Protein AF-A0A0F9M6M3-F1 (afdb_monomer)

Structure (mmCIF, N/CA/C/O backbone):
data_AF-A0A0F9M6M3-F1
#
_entry.id   AF-A0A0F9M6M3-F1
#
loop_
_atom_site.group_PDB
_atom_site.id
_atom_site.type_symbol
_atom_site.label_atom_id
_atom_site.label_alt_id
_atom_site.label_comp_id
_atom_site.label_asym_id
_atom_site.label_entity_id
_atom_site.label_seq_id
_atom_site.pdbx_PDB_ins_code
_atom_site.Cartn_x
_atom_site.Cartn_y
_atom_site.Cartn_z
_atom_site.occupancy
_atom_site.B_iso_or_equiv
_atom_site.auth_seq_id
_atom_site.auth_comp_id
_atom_site.auth_asym_id
_atom_site.auth_atom_id
_atom_site.pdbx_PDB_model_num
ATOM 1 N N . MET A 1 1 ? 10.890 -8.773 -10.281 1.00 64.44 1 MET A N 1
ATOM 2 C CA . MET A 1 1 ? 10.485 -8.316 -8.939 1.00 64.44 1 MET A CA 1
ATOM 3 C C . MET A 1 1 ? 8.984 -8.488 -8.856 1.00 64.44 1 MET A C 1
ATOM 5 O O . MET A 1 1 ? 8.316 -8.132 -9.817 1.00 64.44 1 MET A O 1
ATOM 9 N N . ASP A 1 2 ? 8.474 -9.119 -7.801 1.00 87.69 2 ASP A N 1
ATOM 10 C CA . ASP A 1 2 ? 7.029 -9.264 -7.606 1.00 87.69 2 ASP A CA 1
ATOM 11 C C . ASP A 1 2 ? 6.498 -8.036 -6.853 1.00 87.69 2 ASP A C 1
ATOM 13 O O . ASP A 1 2 ? 6.863 -7.815 -5.696 1.00 87.69 2 ASP A O 1
ATOM 17 N N . ILE A 1 3 ? 5.675 -7.229 -7.530 1.00 90.38 3 ILE A N 1
ATOM 18 C CA . ILE A 1 3 ? 5.107 -5.981 -6.998 1.00 90.38 3 ILE A CA 1
ATOM 19 C C . ILE A 1 3 ? 4.215 -6.279 -5.790 1.00 90.38 3 ILE A C 1
ATOM 21 O O . ILE A 1 3 ? 4.273 -5.563 -4.792 1.00 90.38 3 ILE A O 1
ATOM 25 N N . TYR A 1 4 ? 3.437 -7.363 -5.832 1.00 92.38 4 TYR A N 1
ATOM 26 C CA . TYR A 1 4 ? 2.542 -7.716 -4.733 1.00 92.38 4 TYR A CA 1
ATOM 27 C C . TYR A 1 4 ? 3.322 -8.197 -3.508 1.00 92.38 4 TYR A C 1
ATOM 29 O O . TYR A 1 4 ? 3.027 -7.774 -2.392 1.00 92.38 4 TYR A O 1
ATOM 37 N N . GLY A 1 5 ? 4.368 -9.005 -3.704 1.00 93.31 5 GLY A N 1
ATOM 38 C CA . GLY A 1 5 ? 5.276 -9.402 -2.629 1.00 93.31 5 GLY A CA 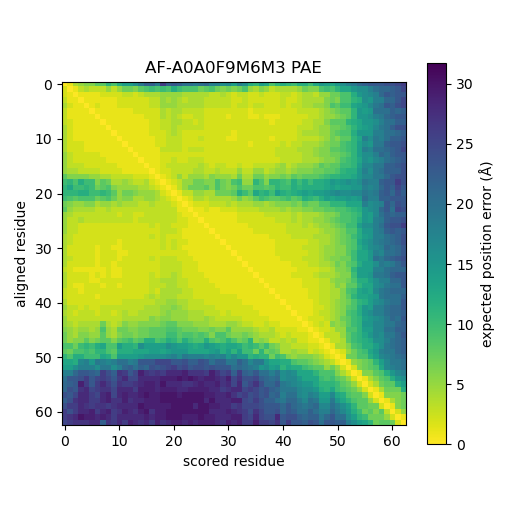1
ATOM 39 C C . GLY A 1 5 ? 6.030 -8.224 -1.997 1.00 93.31 5 GLY A C 1
ATOM 40 O O . GLY A 1 5 ? 6.196 -8.185 -0.776 1.00 93.31 5 GLY A O 1
ATOM 41 N N . ALA A 1 6 ? 6.462 -7.241 -2.794 1.00 93.44 6 ALA A N 1
ATOM 42 C CA . ALA A 1 6 ? 7.092 -6.019 -2.285 1.00 93.44 6 ALA A CA 1
ATOM 43 C C . ALA A 1 6 ? 6.098 -5.155 -1.491 1.00 93.44 6 ALA A C 1
ATOM 45 O O . ALA A 1 6 ? 6.386 -4.762 -0.358 1.00 93.44 6 ALA A O 1
ATOM 46 N N . ALA A 1 7 ? 4.893 -4.95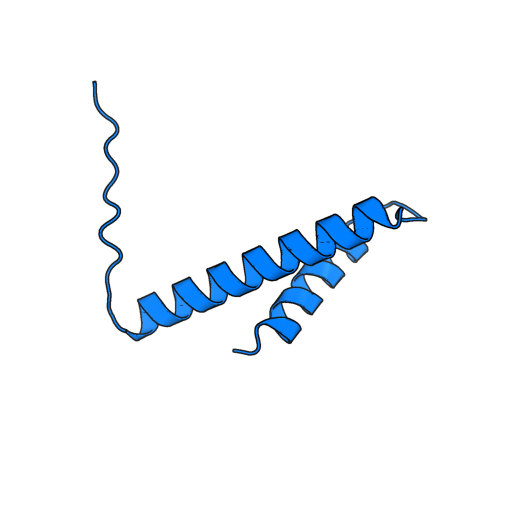0 -2.031 1.00 95.19 7 ALA A N 1
ATOM 47 C CA . ALA A 1 7 ? 3.821 -4.233 -1.350 1.00 95.19 7 ALA A CA 1
ATOM 48 C C . ALA A 1 7 ? 3.445 -4.907 -0.022 1.00 95.19 7 ALA A C 1
ATOM 50 O O . ALA A 1 7 ? 3.308 -4.236 0.999 1.00 95.19 7 ALA A O 1
ATOM 51 N N . TRP A 1 8 ? 3.358 -6.240 0.003 1.00 95.12 8 TRP A N 1
ATOM 52 C CA . TRP A 1 8 ? 3.092 -6.989 1.229 1.00 95.12 8 TRP A CA 1
ATOM 53 C C . TRP A 1 8 ? 4.164 -6.745 2.298 1.00 95.12 8 TRP A C 1
ATOM 55 O O . TRP A 1 8 ? 3.831 -6.378 3.422 1.00 95.12 8 TRP A O 1
ATOM 65 N N . LYS A 1 9 ? 5.454 -6.821 1.943 1.00 94.56 9 LYS A N 1
ATOM 66 C CA . LYS A 1 9 ? 6.558 -6.531 2.878 1.00 94.56 9 LYS A CA 1
ATOM 67 C C . LYS A 1 9 ? 6.550 -5.087 3.386 1.00 94.56 9 LYS A C 1
ATOM 69 O O . LYS A 1 9 ? 6.918 -4.827 4.534 1.00 94.56 9 LYS A O 1
ATOM 74 N N . ASN A 1 10 ? 6.166 -4.130 2.542 1.00 94.00 10 ASN A N 1
ATOM 75 C CA . ASN A 1 10 ? 6.033 -2.721 2.926 1.00 94.00 10 ASN A CA 1
ATOM 76 C C . ASN A 1 10 ? 4.903 -2.538 3.944 1.00 94.00 10 ASN A C 1
ATOM 78 O O . ASN A 1 10 ? 5.085 -1.869 4.966 1.00 94.00 10 ASN A O 1
ATOM 82 N N . LEU A 1 11 ? 3.771 -3.199 3.711 1.00 94.94 11 LEU A N 1
ATOM 83 C CA . LEU A 1 11 ? 2.636 -3.200 4.622 1.00 94.94 11 LEU A CA 1
ATOM 84 C C . LEU A 1 11 ? 2.966 -3.883 5.957 1.00 94.94 11 LEU A C 1
ATOM 86 O O . LEU A 1 11 ? 2.684 -3.313 7.009 1.00 94.94 11 LEU A O 1
ATOM 90 N N . GLU A 1 12 ? 3.609 -5.054 5.935 1.00 94.62 12 GLU A N 1
ATOM 91 C CA . GLU A 1 12 ? 4.044 -5.773 7.141 1.00 94.62 12 GLU A CA 1
ATOM 92 C C . GLU A 1 12 ? 4.959 -4.913 8.011 1.00 94.62 12 GLU A C 1
ATOM 94 O O . GLU A 1 12 ? 4.731 -4.792 9.215 1.00 94.62 12 GLU A O 1
ATOM 99 N N . ARG A 1 13 ? 5.952 -4.245 7.408 1.00 93.50 13 ARG A N 1
ATOM 100 C CA . ARG A 1 13 ? 6.833 -3.313 8.129 1.00 93.50 13 ARG A CA 1
ATOM 101 C C . ARG A 1 13 ? 6.052 -2.173 8.770 1.00 93.50 13 ARG A C 1
ATOM 103 O O . ARG A 1 13 ? 6.319 -1.820 9.916 1.00 93.50 13 ARG A O 1
ATOM 110 N N . LYS A 1 14 ? 5.082 -1.604 8.052 1.00 92.69 14 LYS A N 1
ATOM 111 C CA . LYS A 1 14 ? 4.257 -0.499 8.554 1.00 92.69 14 LYS A CA 1
ATOM 112 C C . LYS A 1 14 ? 3.364 -0.924 9.719 1.00 92.69 14 LYS A C 1
ATOM 114 O O . LYS A 1 14 ? 3.248 -0.184 10.696 1.00 92.69 14 LYS A O 1
ATOM 119 N N . ILE A 1 15 ? 2.779 -2.119 9.643 1.00 91.75 15 ILE A N 1
ATOM 120 C CA . ILE A 1 15 ? 1.991 -2.703 10.733 1.00 91.75 15 ILE A CA 1
ATOM 121 C C . ILE A 1 15 ? 2.894 -3.002 11.934 1.00 91.75 15 ILE A C 1
ATOM 123 O O . ILE A 1 15 ? 2.575 -2.584 13.039 1.00 91.75 15 ILE A O 1
ATOM 127 N N . ALA A 1 16 ? 4.049 -3.639 11.734 1.00 91.25 16 ALA A N 1
ATOM 128 C CA . ALA A 1 16 ? 4.979 -3.956 12.818 1.00 91.25 16 ALA A CA 1
ATOM 129 C C . ALA A 1 16 ? 5.549 -2.703 13.511 1.00 91.25 16 ALA A C 1
ATOM 131 O O . ALA A 1 16 ? 5.806 -2.715 14.713 1.00 91.25 16 ALA A O 1
ATOM 132 N N . ALA A 1 17 ? 5.726 -1.606 12.769 1.00 91.94 17 ALA A N 1
ATOM 133 C CA . ALA A 1 17 ? 6.172 -0.327 13.316 1.00 91.94 17 ALA A CA 1
ATOM 134 C C . ALA A 1 17 ? 5.083 0.397 14.128 1.00 91.94 17 ALA A C 1
ATOM 136 O O . ALA A 1 17 ? 5.393 1.307 14.905 1.00 91.94 17 ALA A O 1
ATOM 137 N N . THR A 1 18 ? 3.807 0.035 13.961 1.00 89.06 18 THR A N 1
ATOM 138 C CA . THR A 1 18 ? 2.724 0.670 14.707 1.00 89.06 18 THR A CA 1
ATOM 139 C C . THR A 1 18 ? 2.607 0.083 16.111 1.00 89.06 18 THR A C 1
ATOM 141 O O . THR A 1 18 ? 2.668 -1.121 16.322 1.00 89.06 18 THR A O 1
ATOM 144 N N . ARG A 1 19 ? 2.395 0.945 17.108 1.00 87.81 19 ARG A N 1
ATOM 145 C CA . ARG A 1 19 ? 2.079 0.516 18.483 1.00 87.81 19 ARG A CA 1
ATOM 146 C C . ARG A 1 19 ? 0.573 0.354 18.713 1.00 87.81 19 ARG A C 1
ATOM 148 O O . ARG A 1 19 ? 0.140 0.154 19.844 1.00 87.81 19 ARG A O 1
ATOM 155 N N . ARG A 1 20 ? -0.241 0.512 17.662 1.00 86.38 20 ARG A N 1
ATOM 156 C CA . ARG A 1 20 ? -1.701 0.425 17.755 1.00 86.38 20 ARG A CA 1
ATOM 157 C C . ARG A 1 20 ? -2.122 -1.038 17.884 1.00 86.38 20 ARG A C 1
ATOM 159 O O . ARG A 1 20 ? -1.785 -1.851 17.035 1.00 86.38 20 ARG A O 1
ATOM 166 N N . GLN A 1 21 ? -2.906 -1.346 18.915 1.00 80.56 21 GLN A N 1
ATOM 167 C CA . GLN A 1 21 ? -3.493 -2.679 19.113 1.00 80.56 21 GLN A CA 1
ATOM 168 C C . GLN A 1 21 ? -4.616 -2.998 18.116 1.00 80.56 21 GLN A C 1
ATOM 170 O O . GLN A 1 21 ? -4.959 -4.160 17.925 1.00 80.56 21 GLN A O 1
ATOM 175 N N . SER A 1 22 ? -5.200 -1.978 17.483 1.00 89.38 22 SER A N 1
ATOM 176 C CA . SER A 1 22 ? -6.214 -2.135 16.443 1.00 89.38 22 SER A CA 1
ATOM 177 C C . SER A 1 22 ? -6.026 -1.096 15.341 1.00 89.3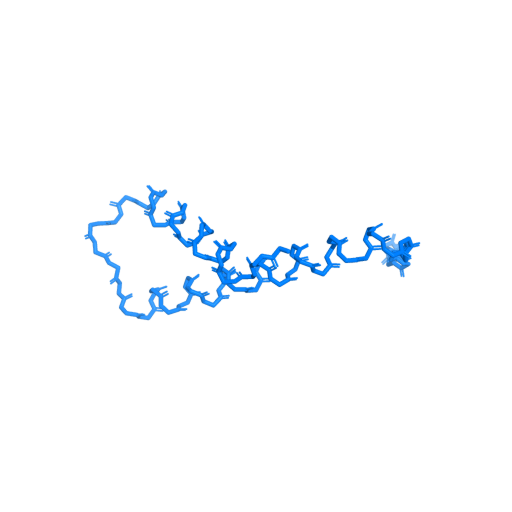8 22 SER A C 1
ATOM 179 O O . SER A 1 22 ? -5.567 0.025 15.575 1.00 89.38 22 SER A O 1
ATOM 181 N N . ILE A 1 23 ? -6.365 -1.490 14.118 1.00 89.69 23 ILE A N 1
ATOM 182 C CA . ILE A 1 23 ? -6.295 -0.651 12.924 1.00 89.69 23 ILE A CA 1
ATOM 183 C C . ILE A 1 23 ? -7.706 -0.588 12.349 1.00 89.69 23 ILE A C 1
ATOM 185 O O . ILE A 1 23 ? -8.364 -1.616 12.183 1.00 89.69 23 ILE A O 1
ATOM 189 N N . SER A 1 24 ? -8.190 0.622 12.069 1.00 93.94 24 SER A N 1
ATOM 190 C CA . SER A 1 24 ? -9.488 0.790 11.420 1.00 93.94 24 SER A CA 1
ATOM 191 C C . SER A 1 24 ? -9.437 0.244 9.989 1.00 93.94 24 SER A C 1
ATOM 193 O O . SER A 1 24 ? -8.394 0.277 9.337 1.00 93.94 24 SER A O 1
ATOM 195 N N . LYS A 1 25 ? -10.570 -0.216 9.451 1.00 94.06 25 LYS A N 1
ATOM 196 C CA . LYS A 1 25 ? -10.625 -0.684 8.055 1.00 94.06 25 LYS A CA 1
ATOM 197 C C . LYS A 1 25 ? -10.151 0.394 7.071 1.00 94.06 25 LYS A C 1
ATOM 199 O O . LYS A 1 25 ? -9.444 0.077 6.122 1.00 94.06 25 LYS A O 1
ATOM 204 N N . ALA A 1 26 ? -10.511 1.655 7.314 1.00 96.06 26 ALA A N 1
ATOM 205 C CA . ALA A 1 26 ? -10.093 2.779 6.480 1.00 96.06 26 ALA A CA 1
ATOM 206 C C . ALA A 1 26 ? -8.570 2.992 6.517 1.00 96.06 26 ALA A C 1
ATOM 208 O O . ALA A 1 26 ? -7.951 3.170 5.470 1.00 96.06 26 ALA A O 1
ATOM 209 N N . ASP A 1 27 ? -7.956 2.911 7.702 1.00 93.94 27 ASP A N 1
ATOM 210 C CA . ASP A 1 27 ? -6.500 3.000 7.837 1.00 93.94 27 ASP A CA 1
ATOM 211 C C . ASP A 1 27 ? -5.795 1.837 7.144 1.00 93.94 27 ASP A C 1
ATOM 213 O O . ASP A 1 27 ? -4.814 2.061 6.440 1.00 93.94 27 ASP A O 1
ATOM 217 N N . LEU A 1 28 ? -6.311 0.615 7.303 1.00 93.50 28 LEU A N 1
ATOM 218 C CA . LEU A 1 28 ? -5.736 -0.567 6.669 1.00 93.50 28 LEU A CA 1
ATOM 219 C C . LEU A 1 28 ? -5.772 -0.457 5.140 1.00 93.50 28 LEU A C 1
ATOM 221 O O . LEU A 1 28 ? -4.758 -0.700 4.494 1.00 93.50 28 LEU A O 1
ATOM 225 N N . VAL A 1 29 ? -6.907 -0.043 4.567 1.00 96.31 29 VAL A N 1
ATOM 226 C CA . VAL A 1 29 ? -7.049 0.156 3.114 1.00 96.31 29 VAL A CA 1
ATOM 227 C C . VAL A 1 29 ? -6.100 1.243 2.615 1.00 96.31 29 VAL A C 1
ATOM 229 O O . VAL A 1 29 ? -5.426 1.055 1.606 1.00 96.31 29 VAL A O 1
ATOM 232 N N . ARG A 1 30 ? -5.984 2.359 3.341 1.00 96.44 30 ARG A N 1
ATOM 233 C CA . ARG A 1 30 ? -5.023 3.412 3.000 1.00 96.44 30 ARG A CA 1
ATOM 234 C C . ARG A 1 30 ? -3.587 2.886 3.003 1.00 96.44 30 ARG A C 1
ATOM 236 O O . ARG A 1 30 ? -2.843 3.149 2.068 1.00 96.44 30 ARG A O 1
ATOM 243 N N . TRP A 1 31 ? -3.201 2.117 4.019 1.00 96.31 31 TRP A N 1
ATOM 244 C CA . TRP A 1 31 ? -1.850 1.557 4.100 1.00 96.31 31 TRP A CA 1
ATOM 245 C C . TRP A 1 31 ? -1.574 0.537 2.994 1.00 96.31 31 TRP A C 1
ATOM 247 O O . TRP A 1 31 ? -0.449 0.469 2.510 1.00 96.31 31 TRP A O 1
ATOM 257 N N . GLN A 1 32 ? -2.582 -0.234 2.576 1.00 96.38 32 GLN A N 1
ATOM 258 C CA . GLN A 1 32 ? -2.477 -1.140 1.429 1.00 96.38 32 GLN A CA 1
ATOM 259 C C . GLN A 1 32 ? -2.202 -0.379 0.126 1.00 96.38 32 GLN A C 1
ATOM 261 O O . GLN A 1 32 ? -1.325 -0.786 -0.632 1.00 96.38 32 GLN A O 1
ATOM 266 N N . LEU A 1 33 ? -2.911 0.730 -0.115 1.00 97.06 33 LEU A N 1
ATOM 267 C CA . LEU A 1 33 ? -2.702 1.570 -1.300 1.00 97.06 33 LEU A CA 1
ATOM 268 C C . LEU A 1 33 ? -1.303 2.193 -1.309 1.00 97.06 33 LEU A C 1
ATOM 270 O O . LEU A 1 33 ? -0.572 2.029 -2.279 1.00 97.06 33 LEU A O 1
ATOM 274 N N . GLU A 1 34 ? -0.885 2.802 -0.199 1.00 96.25 34 GLU A N 1
ATOM 275 C CA . GLU A 1 34 ? 0.451 3.405 -0.078 1.00 96.25 34 GLU A CA 1
ATOM 276 C C . GLU A 1 34 ? 1.578 2.372 -0.267 1.00 96.25 34 GLU A C 1
ATOM 278 O O . GLU A 1 34 ? 2.641 2.686 -0.803 1.00 96.25 34 GLU A O 1
ATOM 283 N N . ALA A 1 35 ? 1.371 1.131 0.185 1.00 95.94 35 ALA A N 1
ATOM 284 C CA . ALA A 1 35 ? 2.341 0.056 0.007 1.00 95.94 35 ALA A CA 1
ATOM 285 C C . ALA A 1 35 ? 2.448 -0.400 -1.458 1.00 95.94 35 ALA A C 1
ATOM 287 O O . ALA A 1 35 ? 3.545 -0.732 -1.911 1.00 95.94 35 ALA A O 1
ATOM 288 N N . LEU A 1 36 ? 1.329 -0.399 -2.192 1.00 96.19 36 LEU A N 1
ATOM 289 C CA . LEU A 1 36 ? 1.296 -0.688 -3.627 1.00 96.19 36 LEU A CA 1
ATOM 290 C C . LEU A 1 36 ? 1.967 0.419 -4.440 1.00 96.19 36 LEU A C 1
ATOM 292 O O . LEU A 1 36 ? 2.776 0.108 -5.308 1.00 96.1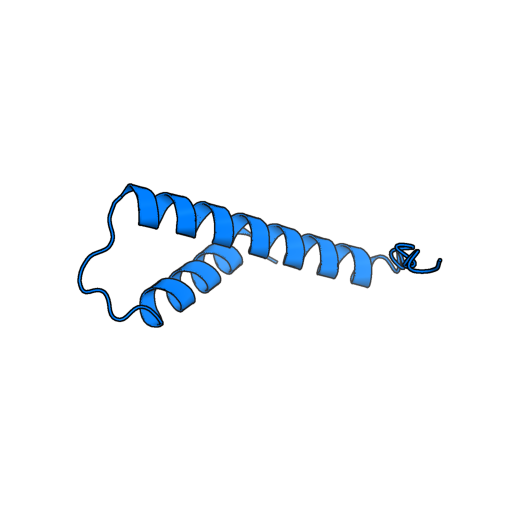9 36 LEU A O 1
ATOM 296 N N . GLU A 1 37 ? 1.683 1.685 -4.134 1.00 95.50 37 GLU A N 1
ATOM 297 C CA . GLU A 1 37 ? 2.323 2.834 -4.787 1.00 95.50 37 GLU A CA 1
ATOM 298 C C . GLU A 1 37 ? 3.849 2.769 -4.642 1.00 95.50 37 GLU A C 1
ATOM 300 O O . GLU A 1 37 ? 4.568 2.823 -5.637 1.00 95.50 37 GLU A O 1
ATOM 305 N N . GLN A 1 38 ? 4.351 2.510 -3.429 1.00 94.56 38 GLN A N 1
ATOM 306 C CA . GLN A 1 38 ? 5.790 2.341 -3.194 1.00 94.56 38 GLN A CA 1
ATOM 307 C C . GLN A 1 38 ? 6.389 1.172 -3.981 1.00 94.56 38 GLN A C 1
ATOM 309 O O . GLN A 1 38 ? 7.469 1.302 -4.551 1.00 94.56 38 GLN A O 1
ATOM 314 N N . ALA A 1 39 ? 5.700 0.029 -4.033 1.00 94.50 39 ALA A N 1
ATOM 315 C CA . ALA A 1 39 ? 6.187 -1.133 -4.773 1.00 94.50 39 ALA A CA 1
ATOM 316 C C . ALA A 1 39 ? 6.239 -0.879 -6.289 1.00 94.50 39 ALA A C 1
ATOM 318 O O . ALA A 1 39 ? 7.151 -1.357 -6.968 1.00 94.50 39 ALA A O 1
ATOM 319 N N . VAL A 1 40 ? 5.281 -0.115 -6.822 1.00 93.19 40 VAL A N 1
ATOM 320 C CA . VAL A 1 40 ? 5.280 0.320 -8.223 1.00 93.19 40 VAL A CA 1
ATOM 321 C C . VAL A 1 40 ? 6.429 1.292 -8.486 1.00 93.19 40 VAL A C 1
ATOM 323 O O . VAL A 1 40 ? 7.158 1.092 -9.455 1.00 93.19 40 VAL A O 1
ATOM 326 N N . ASP A 1 41 ? 6.649 2.277 -7.613 1.00 92.44 41 ASP A N 1
ATOM 327 C CA . ASP A 1 41 ? 7.752 3.239 -7.735 1.00 92.44 41 ASP A CA 1
ATOM 328 C C . ASP A 1 41 ? 9.126 2.557 -7.691 1.00 92.44 41 ASP A C 1
ATOM 330 O O . ASP A 1 41 ? 10.010 2.872 -8.491 1.00 92.44 41 ASP A O 1
ATOM 334 N N . GLU A 1 42 ? 9.316 1.599 -6.781 1.00 89.44 42 GLU A N 1
ATOM 335 C CA . GLU A 1 42 ? 10.531 0.782 -6.699 1.00 89.44 42 GLU A CA 1
ATOM 336 C C . GLU A 1 42 ? 10.731 -0.032 -7.982 1.00 89.44 42 GLU A C 1
ATOM 338 O O . GLU A 1 42 ? 11.808 -0.002 -8.577 1.00 89.44 42 GLU A O 1
ATOM 343 N N . CYS A 1 43 ? 9.678 -0.691 -8.471 1.00 89.19 43 CYS A N 1
ATOM 344 C CA . CYS A 1 43 ? 9.748 -1.466 -9.705 1.00 89.19 43 CYS A CA 1
ATOM 345 C C . CYS A 1 43 ? 10.044 -0.583 -10.929 1.00 89.19 43 CYS A C 1
ATOM 347 O O . CYS A 1 43 ? 10.802 -0.982 -11.818 1.00 89.19 43 CYS A O 1
ATOM 349 N N . ALA A 1 44 ? 9.467 0.618 -10.989 1.00 87.50 44 ALA A N 1
ATOM 350 C CA . ALA A 1 44 ? 9.708 1.579 -12.058 1.00 87.50 44 ALA A CA 1
ATOM 351 C C . ALA A 1 44 ? 11.153 2.093 -12.028 1.00 87.50 44 ALA A C 1
ATOM 353 O O . ALA A 1 44 ? 11.804 2.143 -13.073 1.00 87.50 44 ALA A O 1
ATOM 354 N N . ARG A 1 45 ? 11.689 2.399 -10.838 1.00 84.88 45 ARG A N 1
ATOM 355 C CA . ARG A 1 45 ? 13.094 2.791 -10.642 1.00 84.88 45 ARG A CA 1
ATOM 356 C C . ARG A 1 45 ? 14.065 1.689 -11.048 1.00 84.88 45 ARG A C 1
ATOM 358 O O . ARG A 1 45 ? 15.011 1.969 -11.780 1.00 84.88 45 ARG A O 1
ATOM 365 N N . ASP A 1 46 ? 13.806 0.450 -10.643 1.00 83.06 46 ASP A N 1
ATOM 366 C CA . ASP A 1 46 ? 14.620 -0.7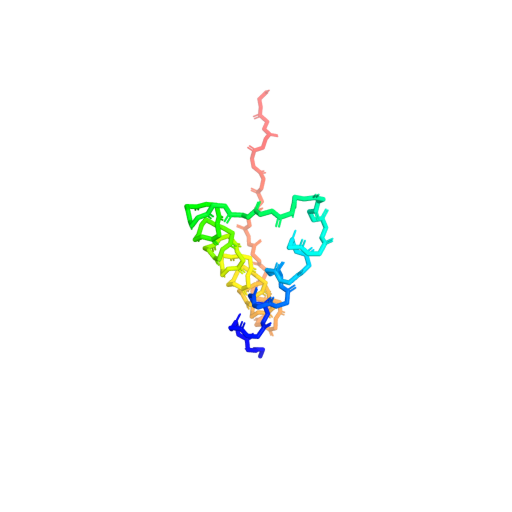08 -11.027 1.00 83.06 46 ASP A CA 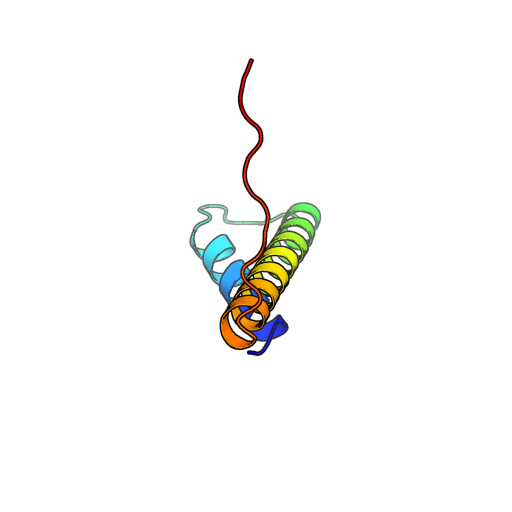1
ATOM 367 C C . ASP A 1 46 ? 14.600 -0.934 -12.541 1.00 83.06 46 ASP A C 1
ATOM 369 O O . ASP A 1 46 ? 15.627 -1.232 -13.156 1.00 83.06 46 ASP A O 1
ATOM 373 N N . THR A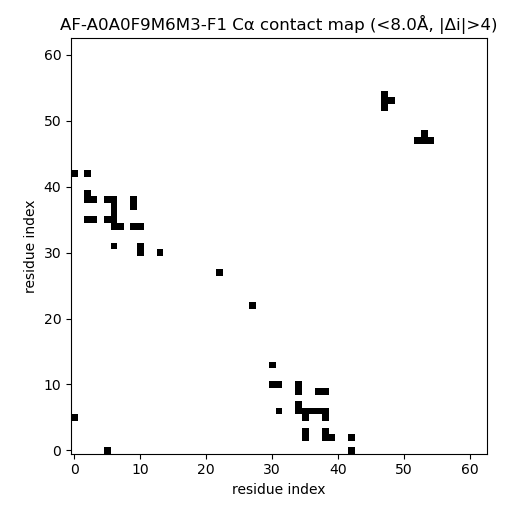 1 47 ? 13.432 -0.760 -13.162 1.00 80.31 47 THR A N 1
ATOM 374 C CA . THR A 1 47 ? 13.273 -0.894 -14.613 1.00 80.31 47 THR A CA 1
ATOM 375 C C . THR A 1 47 ? 14.010 0.224 -15.350 1.00 80.31 47 THR A C 1
ATOM 377 O O . T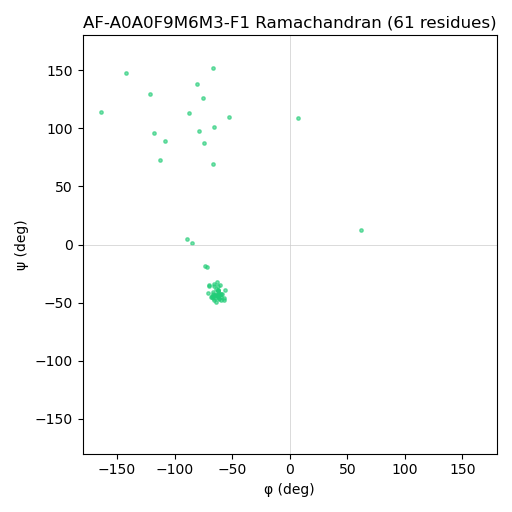HR A 1 47 ? 14.736 -0.055 -16.304 1.00 80.31 47 THR A O 1
ATOM 380 N N . ALA A 1 48 ? 13.902 1.473 -14.885 1.00 77.12 48 ALA A N 1
ATOM 381 C CA . ALA A 1 48 ? 14.619 2.609 -15.461 1.00 77.12 48 ALA A CA 1
ATOM 382 C C . ALA A 1 48 ? 16.144 2.459 -15.319 1.00 77.12 48 ALA A C 1
ATOM 384 O O . ALA A 1 48 ? 16.883 2.644 -16.286 1.00 77.12 48 ALA A O 1
ATOM 385 N N . GLY A 1 49 ? 16.615 2.033 -14.143 1.00 73.69 49 GLY A N 1
ATOM 386 C CA . GLY A 1 49 ? 18.027 1.753 -13.895 1.00 73.69 49 GLY A CA 1
ATOM 387 C C . GLY A 1 49 ? 18.570 0.623 -14.774 1.00 73.69 49 GLY A C 1
ATOM 388 O O . GLY A 1 49 ? 19.666 0.738 -15.317 1.00 73.69 49 GLY A O 1
ATOM 389 N N . ARG A 1 50 ? 17.788 -0.446 -14.984 1.00 65.81 50 ARG A N 1
ATOM 390 C CA . ARG A 1 50 ? 18.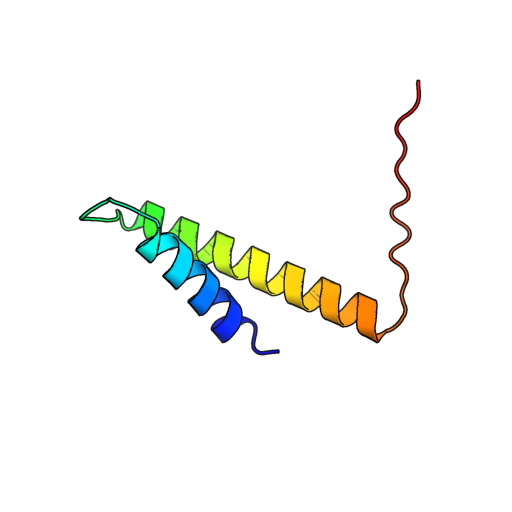175 -1.579 -15.842 1.00 65.81 50 ARG A CA 1
ATOM 391 C C . ARG A 1 50 ? 18.209 -1.223 -17.328 1.00 65.81 50 ARG A C 1
ATOM 393 O O . ARG A 1 50 ? 19.041 -1.756 -18.055 1.00 65.81 50 ARG A O 1
ATOM 400 N N . LEU A 1 51 ? 17.312 -0.351 -17.781 1.00 69.88 51 LEU A N 1
ATOM 401 C CA . LEU A 1 51 ? 17.236 0.069 -19.180 1.00 69.88 51 LEU A CA 1
ATOM 402 C C . LEU A 1 51 ? 18.187 1.230 -19.515 1.00 69.88 51 LEU A C 1
ATOM 404 O O . LEU A 1 51 ? 18.200 1.685 -20.655 1.00 69.88 51 LEU A O 1
ATOM 408 N N . GLY A 1 52 ? 18.980 1.720 -18.552 1.00 60.62 52 GLY A N 1
ATOM 409 C CA . GLY A 1 52 ? 19.923 2.822 -18.776 1.00 60.62 52 GLY A CA 1
ATOM 410 C C . GLY A 1 52 ? 19.250 4.135 -19.193 1.00 60.62 52 GLY A C 1
ATOM 411 O O . GLY A 1 52 ? 19.928 5.065 -19.626 1.00 60.62 52 GLY A O 1
ATOM 412 N N . ILE A 1 53 ? 17.925 4.228 -19.055 1.00 62.69 53 ILE A N 1
ATOM 413 C CA . ILE A 1 53 ? 17.164 5.463 -19.228 1.00 62.69 53 ILE A CA 1
ATOM 414 C C . ILE A 1 53 ? 17.441 6.310 -17.991 1.00 62.69 53 ILE A C 1
ATOM 416 O O . ILE A 1 53 ? 16.744 6.234 -16.981 1.00 62.69 53 ILE A O 1
ATOM 420 N N . SER A 1 54 ? 18.526 7.084 -18.062 1.00 56.16 54 SER A N 1
ATOM 421 C CA . SER A 1 54 ? 18.770 8.193 -17.148 1.00 56.16 54 SER A CA 1
ATOM 422 C C . SER A 1 54 ? 17.526 9.076 -17.185 1.00 56.16 54 SER A C 1
ATOM 424 O O . SER A 1 54 ? 17.203 9.663 -18.217 1.00 56.16 54 SER A O 1
ATOM 426 N N . SER A 1 55 ? 16.761 9.078 -16.094 1.00 53.22 55 SER A N 1
ATOM 427 C CA . SER A 1 55 ? 15.584 9.925 -15.973 1.00 53.22 55 SER A CA 1
ATOM 428 C C . SER A 1 55 ? 16.064 11.372 -15.952 1.00 53.22 55 SER A C 1
ATOM 430 O O . SER A 1 55 ? 16.576 11.855 -14.941 1.00 53.22 55 SER A O 1
ATOM 432 N N . CYS A 1 56 ? 15.949 12.046 -17.094 1.00 47.72 56 CYS A N 1
ATOM 433 C CA . CYS A 1 56 ? 16.147 13.478 -17.243 1.00 47.72 56 CYS A CA 1
ATOM 434 C C . CYS A 1 56 ? 15.034 14.224 -16.492 1.00 47.72 56 CYS A C 1
ATOM 436 O O . CYS A 1 56 ? 14.168 14.832 -17.109 1.00 47.72 56 CYS A O 1
ATOM 438 N N . ILE A 1 57 ? 15.027 14.175 -15.162 1.00 58.69 57 ILE A N 1
ATOM 439 C CA . ILE A 1 57 ? 14.283 15.135 -14.344 1.00 58.69 57 ILE A CA 1
ATOM 440 C C . ILE A 1 57 ? 15.326 15.957 -13.596 1.00 58.69 57 ILE A C 1
ATOM 442 O O . ILE A 1 57 ? 15.598 15.778 -12.411 1.00 58.69 57 ILE A O 1
ATOM 446 N N . HIS A 1 58 ? 15.980 16.826 -14.369 1.00 44.88 58 HIS A N 1
ATOM 447 C CA . HIS A 1 58 ? 16.829 17.891 -13.862 1.00 44.88 58 HIS A CA 1
ATOM 448 C C . HIS A 1 58 ? 15.921 19.037 -13.402 1.00 44.88 58 HIS A C 1
ATOM 450 O O . HIS A 1 58 ? 15.382 19.793 -14.198 1.00 44.88 58 HIS A O 1
ATOM 456 N N . GLN A 1 59 ? 15.681 19.050 -12.098 1.00 47.62 59 GLN A N 1
ATOM 457 C CA . GLN A 1 59 ? 15.598 20.205 -11.207 1.00 47.62 59 GLN A CA 1
ATOM 458 C C . GLN A 1 59 ? 15.637 21.601 -11.868 1.00 47.62 59 GLN A C 1
ATOM 460 O O . GLN A 1 59 ? 16.704 22.082 -12.240 1.00 47.62 59 GLN A O 1
ATOM 465 N N . GLU A 1 60 ? 14.505 22.310 -11.875 1.00 45.72 60 GLU A N 1
ATOM 466 C CA . GLU A 1 60 ? 14.482 23.772 -12.016 1.00 45.72 60 GLU A CA 1
ATOM 467 C C . GLU A 1 60 ? 14.091 24.400 -10.674 1.00 45.72 60 GLU A C 1
ATOM 469 O O . GLU A 1 60 ? 12.924 24.610 -10.357 1.00 45.72 60 GLU A O 1
ATOM 474 N N . HIS A 1 61 ? 15.103 24.669 -9.849 1.00 50.75 61 HIS A N 1
ATOM 475 C CA . HIS A 1 61 ? 15.013 25.625 -8.749 1.00 50.75 61 HIS A CA 1
ATOM 476 C C . HIS A 1 61 ? 16.023 26.737 -9.034 1.00 50.75 61 HIS A C 1
ATOM 478 O O . HIS A 1 61 ? 17.203 26.593 -8.710 1.00 50.75 61 HIS A O 1
ATOM 484 N N . LYS A 1 62 ? 15.569 27.842 -9.637 1.00 51.88 62 LYS A N 1
ATOM 485 C CA . LYS A 1 62 ? 16.213 29.151 -9.468 1.00 51.88 62 LYS A CA 1
ATOM 486 C C . LYS A 1 62 ? 15.308 30.301 -9.918 1.00 51.88 62 LYS A C 1
ATOM 488 O O . LYS A 1 62 ? 15.070 30.468 -11.107 1.00 51.88 62 LYS A O 1
ATOM 493 N N . THR A 1 63 ? 14.908 31.128 -8.958 1.00 55.62 63 THR A N 1
ATOM 494 C CA . THR A 1 63 ? 14.927 32.591 -9.111 1.00 55.62 63 THR A CA 1
ATOM 495 C C . THR A 1 63 ? 15.416 33.178 -7.804 1.00 55.62 63 THR A C 1
ATOM 497 O O . THR A 1 63 ? 14.958 32.675 -6.753 1.00 55.62 63 THR A O 1
#

Sequence (63 aa):
MDIYGAAWKNLERKIAATRRQSISKADLVRWQLEALEQAVDECARDTAGRLGISSCIHQEHKT

Foldseek 3Di:
DDLQVQLVVQLVVVVVPDPDPDDDPVRSVVSSVVSSVVSVVVVVVVVCVVVVVPPPPDDDDDD

Mean predicted aligned error: 9.02 Å

Nearest PDB structures (foldseek):
  7f7p-assembly1_B  TM=4.609E-01  e=1.399E+00  Haemophilus parainfluenzae
  8onz-assembly1_Lh  TM=3.545E-01  e=4.322E+00  Thermochaetoides thermophila DSM 1495

Organism: NCBI:txid412755

pLDDT: mean 82.91, std 16.3, range [44.88, 97.06]

Solvent-accessible surface area (backbone atoms only — not comparable to full-atom values): 3837 Å² total; per-residue (Å²): 135,59,50,67,63,44,14,49,54,48,36,52,52,54,56,70,72,47,89,66,94,71,77,54,72,69,56,50,53,51,44,51,50,56,17,42,53,51,23,50,52,52,52,50,50,53,50,33,64,72,68,66,53,75,78,86,76,79,81,88,86,86,132

Radius of gyration: 16.03 Å; Cα contacts (8 Å, |Δi|>4): 29; chains: 1; bounding box: 30×42×38 Å

Secondary structure (DSSP, 8-state):
--HHHHHHHHHHHHHHH---S---HHHHHHHHHHHHHHHHHHHHHHHHHHTT-----------